Protein AF-A0A8J8CCU3-F1 (afdb_monomer_lite)

Structure (mmCIF, N/CA/C/O backbone):
data_AF-A0A8J8CCU3-F1
#
_entry.id   AF-A0A8J8CCU3-F1
#
loop_
_atom_site.group_PDB
_atom_site.id
_atom_site.type_symbol
_atom_site.label_atom_id
_atom_site.label_alt_id
_atom_site.label_comp_id
_atom_site.label_asym_id
_atom_site.label_entity_id
_atom_site.label_seq_id
_atom_site.pdbx_PDB_ins_code
_atom_site.Cartn_x
_atom_site.Cartn_y
_atom_site.Cartn_z
_atom_site.occupancy
_atom_site.B_iso_or_equiv
_atom_site.auth_seq_id
_atom_site.auth_comp_id
_atom_site.auth_asym_id
_atom_site.auth_atom_id
_atom_site.pdbx_PDB_model_num
ATOM 1 N N . MET A 1 1 ? 3.446 33.004 21.964 1.00 36.56 1 MET A N 1
ATOM 2 C CA . MET A 1 1 ? 2.846 32.395 20.759 1.00 36.56 1 MET A CA 1
ATOM 3 C C . MET A 1 1 ? 3.143 30.909 20.813 1.00 36.56 1 MET A C 1
ATOM 5 O O . MET A 1 1 ? 4.301 30.531 20.707 1.00 36.56 1 MET A O 1
ATOM 9 N N . SER A 1 2 ? 2.139 30.097 21.135 1.00 43.56 2 SER A N 1
ATOM 10 C CA . SER A 1 2 ? 2.300 28.657 21.348 1.00 43.56 2 SER A CA 1
ATOM 11 C C . SER A 1 2 ? 2.439 27.944 20.001 1.00 43.56 2 SER A C 1
ATOM 13 O O . SER A 1 2 ? 1.487 27.924 19.228 1.00 43.56 2 SER A O 1
ATOM 15 N N . ASN A 1 3 ? 3.613 27.362 19.733 1.00 50.72 3 ASN A N 1
ATOM 16 C CA . ASN A 1 3 ? 3.851 26.417 18.634 1.00 50.72 3 ASN A CA 1
ATOM 17 C C . ASN A 1 3 ? 3.128 25.094 18.931 1.00 50.72 3 ASN A C 1
ATOM 19 O O . ASN A 1 3 ? 3.749 24.086 19.268 1.00 50.72 3 ASN A O 1
ATOM 23 N N . LEU A 1 4 ? 1.801 25.099 18.846 1.00 51.72 4 LEU A N 1
ATOM 24 C CA . LEU A 1 4 ? 1.029 23.866 18.797 1.00 51.72 4 LEU A CA 1
ATOM 25 C C . LEU A 1 4 ? 1.199 23.287 17.397 1.00 51.72 4 LEU A C 1
ATOM 27 O O . LEU A 1 4 ? 0.367 23.507 16.524 1.00 51.72 4 LEU A O 1
ATOM 31 N N . LYS A 1 5 ? 2.306 22.564 17.198 1.00 46.72 5 LYS A N 1
ATOM 32 C CA . LYS A 1 5 ? 2.397 21.609 16.100 1.00 46.72 5 LYS A CA 1
ATOM 33 C C . LYS A 1 5 ? 1.223 20.653 16.252 1.00 46.72 5 LYS A C 1
ATOM 35 O O . LYS A 1 5 ? 1.144 19.922 17.243 1.00 46.72 5 LYS A O 1
ATOM 40 N N . HIS A 1 6 ? 0.267 20.718 15.334 1.00 39.28 6 HIS A N 1
ATOM 41 C CA . HIS A 1 6 ? -0.867 19.806 15.353 1.00 39.28 6 HIS A CA 1
ATOM 42 C C . HIS A 1 6 ? -0.346 18.366 15.199 1.00 39.28 6 HIS A C 1
ATOM 44 O O . HIS A 1 6 ? 0.596 18.157 14.448 1.00 39.28 6 HIS A O 1
ATOM 50 N N . PRO A 1 7 ? -0.942 17.344 15.840 1.00 43.53 7 PRO A N 1
ATOM 51 C CA . PRO A 1 7 ? -0.510 15.945 15.681 1.00 43.53 7 PRO A CA 1
ATOM 52 C C . PRO A 1 7 ? -0.657 15.419 14.239 1.00 43.53 7 PRO A C 1
ATOM 54 O O . PRO A 1 7 ? -0.174 14.341 13.915 1.00 43.53 7 PRO A O 1
ATOM 57 N N . VAL A 1 8 ? -1.321 16.202 13.380 1.00 41.25 8 VAL A N 1
ATOM 58 C CA . VAL A 1 8 ? -1.434 16.024 11.929 1.00 41.25 8 VAL A CA 1
ATOM 59 C C . VAL A 1 8 ? -0.229 16.596 11.157 1.00 41.25 8 VAL A C 1
ATOM 61 O O . VAL A 1 8 ? -0.146 16.429 9.943 1.00 41.25 8 VAL A O 1
ATOM 64 N N . GLU A 1 9 ? 0.708 17.258 11.842 1.00 43.22 9 GLU A N 1
ATOM 65 C CA . GLU A 1 9 ? 1.985 17.680 11.282 1.00 43.22 9 GLU A CA 1
ATOM 66 C C . GLU A 1 9 ? 3.005 16.534 11.337 1.00 43.22 9 GLU A C 1
ATOM 68 O O . GLU A 1 9 ? 3.492 16.188 12.408 1.00 43.22 9 GLU A O 1
ATOM 73 N N . THR A 1 10 ? 3.434 15.909 10.245 1.00 47.22 10 THR A N 1
ATOM 74 C CA . THR A 1 10 ? 3.116 16.087 8.816 1.00 47.22 10 THR A CA 1
ATOM 75 C C . THR A 1 10 ? 3.859 14.960 8.088 1.00 47.22 10 THR A C 1
ATOM 77 O O . THR A 1 10 ? 4.984 15.162 7.648 1.00 47.22 10 THR A O 1
ATOM 80 N N . GLU A 1 11 ? 3.297 13.756 8.087 1.00 50.62 11 GLU A N 1
ATOM 81 C CA . GLU A 1 11 ? 3.352 12.737 7.022 1.00 50.62 11 GLU A CA 1
ATOM 82 C C . GLU A 1 11 ? 3.109 11.370 7.655 1.00 50.62 11 GLU A C 1
ATOM 84 O O . GLU A 1 11 ? 3.723 11.030 8.670 1.00 50.62 11 GLU A O 1
ATOM 89 N N . PRO A 1 12 ? 2.200 10.568 7.093 1.00 58.84 12 PRO A N 1
ATOM 90 C CA . PRO A 1 12 ? 1.998 9.239 7.610 1.00 58.84 12 PRO A CA 1
ATOM 91 C C . PRO A 1 12 ? 3.235 8.409 7.196 1.00 58.84 12 PRO A C 1
ATOM 93 O O . PRO A 1 12 ? 3.463 8.148 6.014 1.00 58.84 12 PRO A O 1
ATOM 96 N N . GLU A 1 13 ? 4.092 8.071 8.170 1.00 71.44 13 GLU A N 1
ATOM 97 C CA . GLU A 1 13 ? 5.280 7.233 7.952 1.00 71.44 13 GLU A CA 1
ATOM 98 C C . GLU A 1 13 ? 4.840 5.820 7.529 1.00 71.44 13 GLU A C 1
ATOM 100 O O . GLU A 1 13 ? 3.801 5.320 7.966 1.00 71.44 13 GLU A O 1
ATOM 105 N N . GLY A 1 14 ? 5.625 5.175 6.662 1.00 81.12 14 GLY A N 1
ATOM 106 C CA . GLY A 1 14 ? 5.343 3.809 6.215 1.00 81.12 14 GLY A CA 1
ATOM 107 C C . GLY A 1 14 ? 4.371 3.744 5.038 1.00 81.12 14 GLY A C 1
ATOM 108 O O . GLY A 1 14 ? 3.152 3.720 5.191 1.00 81.12 14 GLY A O 1
ATOM 109 N N . PHE A 1 15 ? 4.929 3.643 3.842 1.00 85.69 15 PHE A N 1
ATOM 110 C CA . PHE A 1 15 ? 4.215 3.456 2.589 1.00 85.69 15 PHE A CA 1
ATOM 111 C C . PHE A 1 15 ? 4.358 2.019 2.124 1.00 85.69 15 PHE A C 1
ATOM 113 O O . PHE A 1 15 ? 5.432 1.430 2.252 1.00 85.69 15 PHE A O 1
ATOM 120 N N . VAL A 1 16 ? 3.287 1.480 1.561 1.00 86.62 16 VAL A N 1
ATOM 121 C CA . VAL A 1 16 ? 3.259 0.161 0.939 1.00 86.62 16 VAL A CA 1
ATOM 122 C C . VAL A 1 16 ? 2.853 0.260 -0.519 1.00 86.62 16 VAL A C 1
ATOM 124 O O . VAL A 1 16 ? 2.003 1.071 -0.885 1.00 86.62 16 VAL A O 1
ATOM 127 N N . ALA A 1 17 ? 3.478 -0.578 -1.338 1.00 88.81 17 ALA A N 1
ATOM 128 C CA . ALA A 1 17 ? 3.069 -0.819 -2.710 1.00 88.81 17 ALA A CA 1
ATOM 129 C C . ALA A 1 17 ? 1.975 -1.888 -2.704 1.00 88.81 17 ALA A C 1
ATOM 131 O O . ALA A 1 17 ? 2.218 -3.021 -2.280 1.00 88.81 17 ALA A O 1
ATOM 132 N N . VAL A 1 18 ? 0.780 -1.502 -3.137 1.00 86.12 18 VAL A N 1
ATOM 133 C CA . VAL A 1 18 ? -0.412 -2.344 -3.166 1.00 86.12 18 VAL A CA 1
ATOM 134 C C . VAL A 1 18 ? -0.743 -2.726 -4.596 1.00 86.12 18 VAL A C 1
ATOM 136 O O . VAL A 1 18 ? -0.830 -1.863 -5.470 1.00 86.12 18 VAL A O 1
ATOM 139 N N . TYR A 1 19 ? -0.991 -4.011 -4.798 1.00 84.50 19 TYR A N 1
ATOM 140 C CA . TYR A 1 19 ? -1.445 -4.580 -6.055 1.00 84.50 19 TYR A CA 1
ATOM 141 C C . TYR A 1 19 ? -2.799 -5.250 -5.861 1.00 84.50 19 TYR A C 1
ATOM 143 O O . TYR A 1 19 ? -3.113 -5.750 -4.777 1.00 84.50 19 TYR A O 1
ATOM 151 N N . GLU A 1 20 ? -3.576 -5.304 -6.935 1.00 79.50 20 GLU A N 1
ATOM 152 C CA . GLU A 1 20 ? -4.697 -6.227 -7.013 1.00 79.50 20 GLU A CA 1
ATOM 153 C C . GLU A 1 20 ? -4.148 -7.657 -7.112 1.00 79.50 20 GLU A C 1
ATOM 155 O O . GLU A 1 20 ? -3.394 -7.990 -8.032 1.00 79.50 20 GLU A O 1
ATOM 160 N N . ASP A 1 21 ? -4.495 -8.505 -6.143 1.00 71.94 21 ASP A N 1
ATOM 161 C CA . ASP A 1 21 ? -4.091 -9.910 -6.151 1.00 71.94 21 ASP A CA 1
ATOM 162 C C . ASP A 1 21 ? -4.958 -10.699 -7.140 1.00 71.94 21 ASP A C 1
ATOM 164 O O . ASP A 1 21 ? -5.964 -11.330 -6.798 1.00 71.94 21 ASP A O 1
ATOM 168 N N . SER A 1 22 ? -4.547 -10.646 -8.403 1.00 66.44 22 SER A N 1
ATOM 169 C CA . SER A 1 22 ? -5.130 -11.428 -9.492 1.00 66.44 22 SER A CA 1
ATOM 170 C C . SER A 1 22 ? -4.796 -12.923 -9.396 1.00 66.44 22 SER A C 1
ATOM 172 O O . SER A 1 22 ? -5.529 -13.744 -9.945 1.00 66.44 22 SER A O 1
ATOM 174 N N . TYR A 1 23 ? -3.748 -13.305 -8.655 1.00 61.88 23 TYR A N 1
ATOM 175 C CA . TYR A 1 23 ? -3.335 -14.702 -8.479 1.00 61.88 23 TYR A CA 1
ATOM 176 C C . TYR A 1 23 ? -4.265 -15.479 -7.545 1.00 61.88 23 TYR A C 1
ATOM 178 O O . TYR A 1 23 ? -4.506 -16.667 -7.764 1.00 61.88 23 TYR A O 1
ATOM 186 N N . ARG A 1 24 ? -4.804 -14.825 -6.513 1.00 61.75 24 ARG A N 1
ATOM 187 C CA . ARG A 1 24 ? -5.753 -15.437 -5.565 1.00 61.75 24 ARG A CA 1
ATOM 188 C C . ARG A 1 24 ? -7.224 -15.249 -5.945 1.00 61.75 24 ARG A C 1
ATOM 190 O O . ARG A 1 24 ? -8.098 -15.664 -5.189 1.00 61.75 24 ARG A O 1
ATOM 197 N N . GLY A 1 25 ? -7.501 -14.690 -7.125 1.00 56.88 25 GLY A N 1
ATOM 198 C CA . GLY A 1 25 ? -8.865 -14.485 -7.623 1.00 56.88 25 GLY A CA 1
ATOM 199 C C . GLY A 1 25 ? -9.591 -13.293 -6.990 1.00 56.88 25 GLY A C 1
ATOM 200 O O . GLY A 1 25 ? -10.820 -13.286 -6.960 1.00 56.88 25 GLY A O 1
ATOM 201 N N . GLY A 1 26 ? -8.844 -12.301 -6.492 1.00 68.75 26 GLY A N 1
ATOM 202 C CA . GLY A 1 26 ? -9.357 -11.101 -5.828 1.00 68.75 26 GLY A CA 1
ATOM 203 C C . GLY A 1 26 ? -8.696 -10.893 -4.464 1.00 68.75 26 GLY A C 1
ATOM 204 O O . GLY A 1 26 ? -8.655 -11.804 -3.639 1.00 68.75 26 GLY A O 1
ATOM 205 N N . GLY A 1 27 ? -8.161 -9.695 -4.217 1.00 70.19 27 GLY A N 1
ATOM 206 C CA . GLY A 1 27 ? -7.376 -9.435 -3.011 1.00 70.19 27 GLY A CA 1
ATOM 207 C C . GLY A 1 27 ? -6.520 -8.175 -3.085 1.00 70.19 27 GLY A C 1
ATOM 208 O O . GLY A 1 27 ? -6.402 -7.548 -4.135 1.00 70.19 27 GLY A O 1
ATOM 209 N N . ILE A 1 28 ? -5.883 -7.839 -1.964 1.00 73.75 28 ILE A N 1
ATOM 210 C CA . ILE A 1 28 ? -4.788 -6.867 -1.893 1.00 73.75 28 ILE A CA 1
ATOM 211 C C . ILE A 1 28 ? -3.492 -7.641 -1.638 1.00 73.75 28 ILE A C 1
ATOM 213 O O . ILE A 1 28 ? -3.379 -8.329 -0.624 1.00 73.75 28 ILE A O 1
ATOM 217 N N . ALA A 1 29 ? -2.508 -7.491 -2.523 1.00 80.69 29 ALA A N 1
ATOM 218 C CA . ALA A 1 29 ? -1.140 -7.945 -2.294 1.00 80.69 29 ALA A CA 1
ATOM 219 C C . ALA A 1 29 ? -0.236 -6.756 -1.943 1.00 80.69 29 ALA A C 1
ATOM 221 O O . ALA A 1 29 ? -0.352 -5.681 -2.534 1.00 80.69 29 ALA A O 1
ATOM 222 N N . ILE A 1 30 ? 0.684 -6.952 -0.994 1.00 82.38 30 ILE A N 1
ATOM 223 C CA . ILE A 1 30 ? 1.702 -5.958 -0.632 1.00 82.38 30 ILE A CA 1
ATOM 224 C C . ILE A 1 30 ? 3.035 -6.388 -1.240 1.00 82.38 30 ILE A C 1
ATOM 226 O O . ILE A 1 30 ? 3.592 -7.406 -0.841 1.00 82.38 30 ILE A O 1
ATOM 230 N N . GLY A 1 31 ? 3.544 -5.615 -2.200 1.00 81.62 31 GLY A N 1
ATOM 231 C CA . GLY A 1 31 ? 4.800 -5.927 -2.898 1.00 81.62 31 GLY A CA 1
ATOM 232 C C . GLY A 1 31 ? 6.008 -5.115 -2.433 1.00 81.62 31 GLY 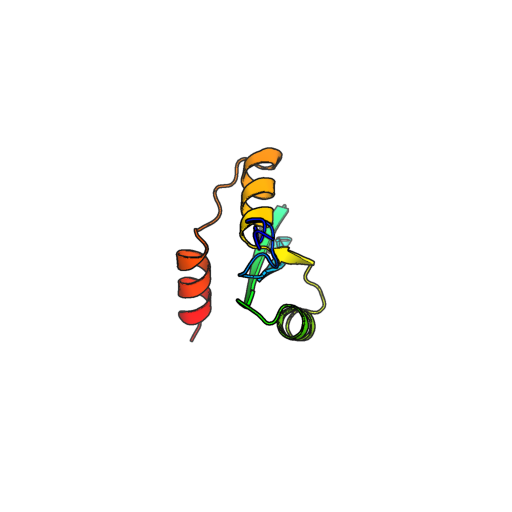A C 1
ATOM 233 O O . GLY A 1 31 ? 7.111 -5.313 -2.932 1.00 81.62 31 GLY A O 1
ATOM 234 N N . GLY A 1 32 ? 5.842 -4.207 -1.469 1.00 84.62 32 GLY A N 1
ATOM 235 C CA . GLY A 1 32 ? 6.975 -3.480 -0.907 1.00 84.62 32 GLY A CA 1
ATOM 236 C C . GLY A 1 32 ? 6.593 -2.485 0.177 1.00 84.62 32 GLY A C 1
ATOM 237 O O . GLY A 1 32 ? 5.441 -2.070 0.265 1.00 84.62 32 GLY A O 1
ATOM 238 N N . TYR A 1 33 ? 7.585 -2.089 0.976 1.00 85.75 33 TYR A N 1
ATOM 239 C CA . TYR A 1 33 ? 7.459 -1.107 2.050 1.00 85.75 33 TYR A CA 1
ATOM 240 C C . TYR A 1 33 ? 8.582 -0.067 1.969 1.00 85.75 33 TYR A C 1
ATOM 242 O O . TYR A 1 33 ? 9.728 -0.382 1.642 1.00 85.75 33 TYR A O 1
ATOM 250 N N . SER A 1 34 ? 8.268 1.181 2.297 1.00 84.06 34 SER A N 1
ATOM 251 C CA . SER A 1 34 ? 9.244 2.251 2.480 1.00 84.06 34 SER A CA 1
ATOM 252 C C . SER A 1 34 ? 8.772 3.193 3.571 1.00 84.06 34 SER A C 1
ATOM 254 O O . SER A 1 34 ? 7.669 3.724 3.499 1.00 84.06 34 SER A O 1
ATOM 256 N N . ARG A 1 35 ? 9.603 3.449 4.584 1.00 82.88 35 ARG A N 1
ATOM 257 C CA . ARG A 1 35 ? 9.201 4.321 5.696 1.00 82.88 35 ARG A CA 1
ATOM 258 C C . ARG A 1 35 ? 9.067 5.789 5.282 1.00 82.88 35 ARG A C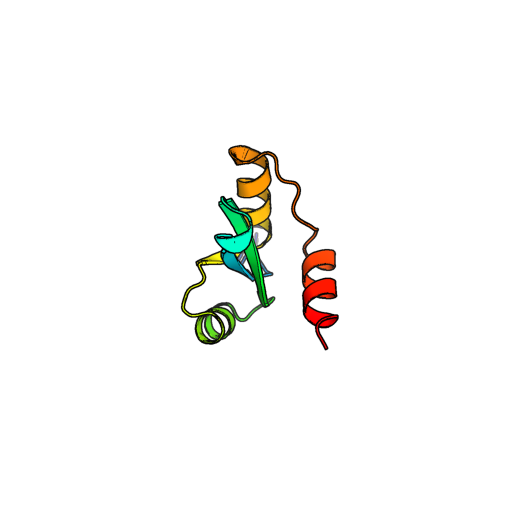 1
ATOM 260 O O . ARG A 1 35 ? 8.158 6.461 5.755 1.00 82.88 35 ARG A O 1
ATOM 267 N N . ARG A 1 36 ? 9.997 6.281 4.455 1.00 84.69 36 ARG A N 1
ATOM 268 C CA . ARG A 1 36 ? 10.191 7.720 4.167 1.00 84.69 36 ARG A CA 1
ATOM 269 C C . ARG A 1 36 ? 10.442 8.050 2.695 1.00 84.69 36 ARG A C 1
ATOM 271 O O . ARG A 1 36 ? 10.706 9.198 2.373 1.00 84.69 36 ARG A O 1
ATOM 278 N N . ASP A 1 37 ? 10.402 7.057 1.813 1.00 84.62 37 ASP A N 1
ATOM 279 C CA . ASP A 1 37 ? 10.675 7.242 0.386 1.00 84.62 37 ASP A CA 1
ATOM 280 C C . ASP A 1 37 ? 9.560 6.601 -0.458 1.00 84.62 37 ASP A C 1
ATOM 282 O O . ASP A 1 37 ? 9.739 5.495 -0.986 1.00 84.62 37 ASP A O 1
ATOM 286 N N . PRO A 1 38 ? 8.372 7.233 -0.523 1.00 82.44 38 PRO A N 1
ATOM 287 C CA . PRO A 1 38 ? 7.275 6.766 -1.368 1.00 82.44 38 PRO A CA 1
ATOM 288 C C . PRO A 1 38 ? 7.616 6.875 -2.858 1.00 82.44 38 PRO A C 1
ATOM 290 O O . PRO A 1 38 ? 7.224 6.009 -3.634 1.00 82.44 38 PRO A O 1
ATOM 293 N N . SER A 1 39 ? 8.387 7.889 -3.261 1.00 85.69 39 SER A N 1
ATOM 294 C CA . SER A 1 39 ? 8.781 8.108 -4.657 1.00 85.69 39 SER A CA 1
ATOM 295 C C . SER A 1 39 ? 9.696 7.002 -5.178 1.00 85.69 39 SER A C 1
ATOM 297 O O . SER A 1 39 ? 9.462 6.466 -6.261 1.00 85.69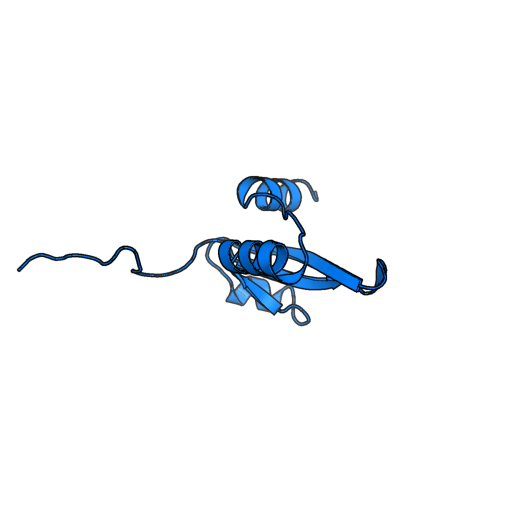 39 SER A O 1
ATOM 299 N N . GLY A 1 40 ? 10.712 6.606 -4.410 1.00 86.94 40 GLY A N 1
ATOM 300 C CA . GLY A 1 40 ? 11.552 5.465 -4.766 1.00 86.94 40 GLY A CA 1
ATOM 301 C C . GLY A 1 40 ? 10.807 4.136 -4.657 1.00 86.94 40 GLY A C 1
ATOM 302 O O . GLY A 1 40 ? 11.089 3.220 -5.429 1.00 86.94 40 GLY A O 1
ATOM 303 N N . LEU A 1 41 ? 9.817 4.019 -3.762 1.00 86.25 41 LEU A N 1
ATOM 304 C CA . LEU A 1 41 ? 8.939 2.847 -3.732 1.00 86.25 41 LEU A CA 1
ATOM 305 C C . LEU A 1 41 ? 8.092 2.741 -5.009 1.00 86.25 41 LEU A C 1
ATOM 307 O O . LEU A 1 41 ? 8.021 1.647 -5.566 1.00 86.25 41 LEU A O 1
ATOM 311 N N . ALA A 1 42 ? 7.537 3.856 -5.497 1.00 86.94 42 ALA A N 1
ATOM 312 C CA . ALA A 1 42 ? 6.799 3.934 -6.760 1.00 86.94 42 ALA A CA 1
ATOM 313 C C . ALA A 1 42 ? 7.685 3.588 -7.965 1.00 86.94 42 ALA A C 1
ATOM 315 O O . ALA A 1 42 ? 7.283 2.810 -8.820 1.00 86.94 42 ALA A O 1
ATOM 316 N N . GLN A 1 43 ? 8.925 4.093 -8.012 1.00 89.19 43 GLN A N 1
ATOM 317 C CA . GLN A 1 43 ? 9.864 3.754 -9.093 1.00 89.19 43 GLN A CA 1
ATOM 318 C C . GLN A 1 43 ? 10.191 2.257 -9.146 1.00 89.19 43 GLN A C 1
ATOM 320 O O . GLN A 1 43 ? 10.338 1.702 -10.231 1.00 89.19 43 GLN A O 1
ATOM 325 N N . ARG A 1 44 ? 10.297 1.593 -7.986 1.00 87.31 44 ARG A N 1
ATOM 326 C CA . ARG A 1 44 ? 10.517 0.138 -7.910 1.00 87.31 44 ARG A CA 1
ATOM 327 C C . ARG A 1 44 ? 9.255 -0.684 -8.200 1.00 87.31 44 ARG A C 1
ATOM 329 O O . ARG A 1 44 ? 9.378 -1.871 -8.471 1.00 87.31 44 ARG A O 1
ATOM 336 N N . ASN A 1 45 ? 8.073 -0.074 -8.109 1.00 87.44 45 ASN A N 1
ATOM 337 C CA . ASN A 1 45 ? 6.765 -0.726 -8.203 1.00 87.44 45 ASN A CA 1
ATOM 338 C C . ASN A 1 45 ? 5.826 0.096 -9.109 1.00 87.44 45 ASN A C 1
ATOM 340 O O . ASN A 1 45 ? 4.874 0.699 -8.607 1.00 87.44 45 ASN A O 1
ATOM 344 N N . PRO A 1 46 ? 6.100 0.172 -10.424 1.00 86.06 46 PRO A N 1
ATOM 345 C CA . PRO A 1 46 ? 5.408 1.098 -11.324 1.00 86.06 46 PRO A CA 1
ATOM 346 C C . PRO A 1 46 ? 3.911 0.800 -11.484 1.00 86.06 46 PRO A C 1
ATOM 348 O O . PRO A 1 46 ? 3.132 1.722 -11.704 1.00 86.06 46 PRO A O 1
ATOM 351 N N . ASP A 1 47 ? 3.508 -0.462 -11.320 1.00 86.62 47 ASP A N 1
ATOM 352 C CA . ASP A 1 47 ? 2.116 -0.909 -11.460 1.00 86.62 47 ASP A CA 1
ATOM 353 C C . ASP A 1 47 ? 1.352 -0.940 -10.120 1.00 86.62 47 ASP A C 1
ATOM 355 O O . ASP A 1 47 ? 0.219 -1.418 -10.055 1.00 86.62 47 ASP A O 1
ATOM 359 N N . ALA A 1 48 ? 1.962 -0.455 -9.031 1.00 86.62 48 ALA A N 1
ATOM 360 C CA . ALA A 1 48 ? 1.362 -0.464 -7.700 1.00 86.62 48 ALA A CA 1
ATOM 361 C C . ALA A 1 48 ? 0.694 0.862 -7.336 1.00 86.62 48 ALA A C 1
ATOM 363 O O . ALA A 1 48 ? 1.210 1.949 -7.607 1.00 86.62 48 ALA A O 1
ATOM 364 N N . ALA A 1 49 ? -0.385 0.779 -6.559 1.00 85.19 49 ALA A N 1
ATOM 365 C CA . ALA A 1 49 ? -0.856 1.917 -5.785 1.00 85.19 49 ALA A CA 1
ATOM 366 C C . ALA A 1 49 ? 0.038 2.100 -4.549 1.00 85.19 49 ALA A C 1
ATOM 368 O O . ALA A 1 49 ? 0.157 1.197 -3.720 1.00 85.19 49 ALA A O 1
ATOM 369 N N . ILE A 1 50 ? 0.653 3.276 -4.392 1.00 87.31 50 ILE A N 1
ATOM 370 C CA . ILE A 1 50 ? 1.439 3.596 -3.193 1.00 87.31 50 ILE A CA 1
ATOM 371 C C . ILE A 1 50 ? 0.529 4.232 -2.149 1.00 87.31 50 ILE A C 1
ATOM 373 O O . ILE A 1 50 ? 0.009 5.330 -2.343 1.00 87.31 50 ILE A O 1
ATOM 377 N N . VAL A 1 51 ? 0.337 3.541 -1.029 1.00 83.62 51 VAL A N 1
ATOM 378 C CA . VAL A 1 51 ? -0.602 3.956 0.019 1.00 83.62 51 VAL A CA 1
ATOM 379 C C . VAL A 1 51 ? 0.079 3.880 1.376 1.00 83.62 51 VAL A C 1
ATOM 381 O O . VAL A 1 51 ? 0.927 3.026 1.619 1.00 83.62 51 VAL A O 1
ATOM 384 N N . ASN A 1 52 ? -0.287 4.773 2.293 1.00 85.69 52 ASN A N 1
ATOM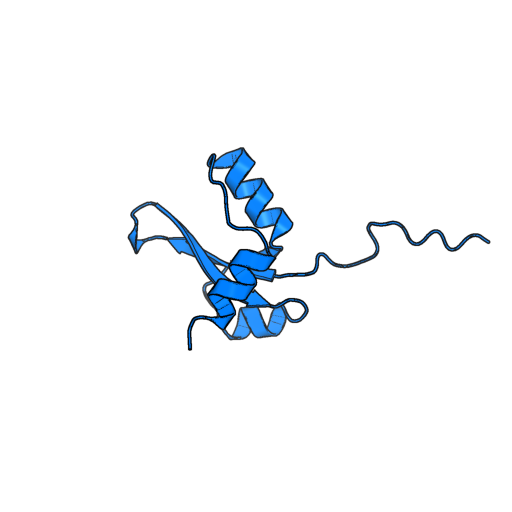 385 C CA . ASN A 1 52 ? 0.176 4.653 3.667 1.00 85.69 52 ASN A CA 1
ATOM 386 C C . ASN A 1 52 ? -0.380 3.380 4.338 1.00 85.69 52 ASN A C 1
ATOM 388 O O . ASN A 1 52 ? -1.565 3.065 4.192 1.00 85.69 52 ASN A O 1
ATOM 392 N N . VAL A 1 53 ? 0.452 2.696 5.128 1.00 81.75 53 VAL A N 1
ATOM 393 C CA . VAL A 1 53 ? 0.098 1.465 5.855 1.00 81.75 53 VAL A CA 1
ATOM 394 C C . VAL A 1 53 ? -1.158 1.627 6.704 1.00 81.75 53 VAL A C 1
ATOM 396 O O . VAL A 1 53 ? -2.042 0.775 6.649 1.00 81.75 53 VAL A O 1
ATOM 399 N N . VAL A 1 54 ? -1.285 2.717 7.461 1.00 82.56 54 VAL A N 1
ATOM 400 C CA . VAL A 1 54 ? -2.459 2.958 8.314 1.00 82.56 54 VAL A CA 1
ATOM 401 C C . VAL A 1 54 ? -3.723 3.031 7.465 1.00 82.56 54 VAL A C 1
ATOM 403 O O . VAL A 1 54 ? -4.735 2.415 7.801 1.00 82.56 54 VAL A O 1
ATOM 406 N N . ARG A 1 55 ? -3.653 3.729 6.327 1.00 77.62 55 ARG A N 1
ATOM 407 C CA . ARG A 1 55 ? -4.796 3.884 5.424 1.00 77.62 55 ARG A CA 1
ATOM 408 C C . ARG A 1 55 ? -5.182 2.566 4.757 1.00 77.62 55 ARG A C 1
ATOM 410 O O . ARG A 1 55 ? -6.367 2.256 4.685 1.00 77.62 55 ARG A O 1
ATOM 417 N N . VAL A 1 56 ? -4.202 1.782 4.317 1.00 79.88 56 VAL A N 1
ATOM 418 C CA . VAL A 1 56 ? -4.422 0.449 3.738 1.00 79.88 56 VAL A CA 1
ATOM 419 C C . VAL A 1 56 ? -5.096 -0.487 4.734 1.00 79.88 56 VAL A C 1
ATOM 421 O O . VAL A 1 56 ? -6.078 -1.140 4.392 1.00 79.88 56 VAL A O 1
ATOM 424 N N . ARG A 1 57 ? -4.633 -0.497 5.988 1.00 80.19 57 ARG A N 1
ATOM 425 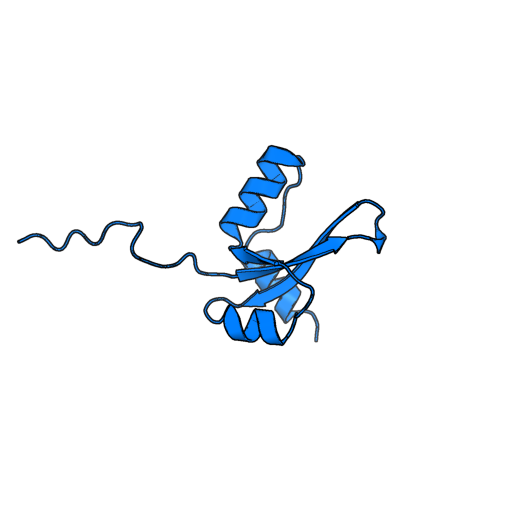C CA . ARG A 1 57 ? -5.211 -1.334 7.047 1.00 80.19 57 ARG A CA 1
ATOM 426 C C . ARG A 1 57 ? -6.633 -0.904 7.388 1.00 80.19 57 ARG A C 1
ATOM 428 O O . ARG A 1 57 ? -7.496 -1.755 7.574 1.00 80.19 57 ARG A O 1
ATOM 435 N N . GLN A 1 58 ? -6.892 0.404 7.421 1.00 79.38 58 GLN A N 1
ATOM 436 C CA . GLN A 1 58 ? -8.241 0.927 7.614 1.00 79.38 58 GLN A CA 1
ATOM 437 C C . GLN A 1 58 ? -9.185 0.452 6.500 1.00 79.38 58 GLN A C 1
ATOM 439 O O . GLN A 1 58 ? -10.233 -0.109 6.802 1.00 79.38 58 GLN A O 1
ATOM 444 N N . VAL A 1 59 ? -8.805 0.621 5.228 1.00 75.50 59 VAL A N 1
ATOM 445 C CA . VAL A 1 59 ? -9.645 0.224 4.084 1.00 75.50 59 VAL A CA 1
ATOM 446 C C . VAL A 1 59 ? -9.870 -1.290 4.054 1.00 75.50 59 VAL A C 1
ATOM 448 O O . VAL A 1 59 ? -11.003 -1.738 3.889 1.00 75.50 59 VAL A O 1
ATOM 451 N N . ALA A 1 60 ? -8.819 -2.081 4.274 1.00 77.44 60 ALA A N 1
ATOM 452 C CA . ALA A 1 60 ? -8.907 -3.539 4.322 1.00 77.44 60 ALA A CA 1
ATOM 453 C C . ALA A 1 60 ? -9.887 -4.018 5.405 1.00 77.44 60 ALA A C 1
ATOM 455 O O . ALA A 1 60 ? -10.727 -4.884 5.150 1.00 77.44 60 ALA A O 1
ATOM 456 N N . ARG A 1 61 ? -9.846 -3.397 6.588 1.00 82.12 61 ARG A N 1
ATOM 457 C CA . ARG A 1 61 ? -10.743 -3.734 7.693 1.00 82.12 61 ARG A CA 1
ATOM 458 C C . ARG A 1 61 ? -12.178 -3.269 7.450 1.00 82.12 61 ARG A C 1
ATOM 460 O O . ARG A 1 61 ? -13.102 -4.039 7.690 1.00 82.12 61 ARG A O 1
ATOM 467 N N . GLU A 1 62 ? -12.368 -2.029 7.001 1.00 79.62 62 GLU A N 1
ATOM 468 C CA . GLU A 1 62 ? -13.695 -1.414 6.833 1.00 79.62 62 GLU A CA 1
ATOM 469 C C . GLU A 1 62 ? -14.487 -2.014 5.667 1.00 79.62 62 GLU A C 1
ATOM 471 O O . GLU A 1 62 ? -15.686 -2.240 5.806 1.00 79.62 62 GLU A O 1
ATOM 476 N N . TYR A 1 63 ? -13.834 -2.278 4.532 1.00 76.75 63 TYR A N 1
ATOM 477 C CA . TYR A 1 63 ? -14.526 -2.649 3.292 1.00 76.75 63 TYR A CA 1
ATOM 478 C C . TYR A 1 63 ? -14.415 -4.130 2.944 1.00 76.75 63 TYR A C 1
ATOM 480 O O . TYR A 1 63 ? -15.262 -4.648 2.220 1.00 76.75 63 TYR A O 1
ATOM 488 N N . HIS A 1 64 ? -13.397 -4.820 3.463 1.00 74.62 64 HIS A N 1
ATOM 489 C CA . HIS A 1 64 ? -13.122 -6.211 3.099 1.00 74.62 64 HIS A CA 1
ATOM 490 C C . HIS A 1 64 ? -13.102 -7.171 4.296 1.00 74.62 64 HIS A C 1
ATOM 492 O O . HIS A 1 64 ? -13.039 -8.383 4.101 1.00 74.62 64 HIS A O 1
ATOM 498 N N . GLY A 1 65 ? -13.178 -6.662 5.534 1.00 74.94 65 GLY A N 1
ATOM 499 C CA . GLY A 1 65 ? -13.080 -7.479 6.748 1.00 74.94 65 GLY A CA 1
ATOM 500 C C . GLY A 1 65 ? -11.721 -8.169 6.911 1.00 74.94 65 GLY A C 1
ATOM 501 O O . GLY A 1 65 ? -11.609 -9.128 7.672 1.00 74.94 65 GLY A O 1
ATOM 502 N N . TRP A 1 66 ? -10.697 -7.712 6.187 1.00 76.94 66 TRP A N 1
ATOM 503 C CA . TRP A 1 66 ? -9.355 -8.283 6.227 1.00 76.94 66 TRP A CA 1
ATOM 504 C C . TRP A 1 66 ? -8.540 -7.643 7.344 1.00 76.94 66 TRP A C 1
ATOM 506 O O . TRP A 1 66 ? -8.526 -6.418 7.491 1.00 76.94 66 TRP A O 1
ATOM 516 N N . ASP A 1 67 ? -7.828 -8.474 8.104 1.00 78.50 67 ASP A N 1
ATOM 517 C CA . ASP A 1 67 ? -6.855 -8.007 9.087 1.00 78.50 67 ASP A CA 1
ATOM 518 C C . ASP A 1 67 ? -5.452 -8.115 8.491 1.00 78.50 67 ASP A C 1
ATOM 520 O O . ASP A 1 67 ? -4.868 -9.192 8.400 1.00 78.50 67 ASP A O 1
ATOM 524 N N . LEU A 1 68 ? -4.951 -6.985 7.999 1.00 74.06 68 LEU A N 1
ATOM 525 C CA . LEU A 1 68 ? -3.590 -6.884 7.492 1.00 74.06 68 LEU A CA 1
ATOM 526 C C . LEU A 1 68 ? -2.602 -6.763 8.653 1.00 74.06 68 LEU A C 1
ATOM 528 O O . LEU A 1 68 ? -2.856 -6.040 9.630 1.00 74.06 68 LEU A O 1
ATOM 532 N N . ASP A 1 69 ? -1.441 -7.395 8.472 1.00 75.94 69 ASP A N 1
ATOM 533 C CA . ASP A 1 69 ? -0.336 -7.370 9.422 1.00 75.94 69 ASP A CA 1
ATOM 534 C C . ASP A 1 69 ? 0.008 -5.947 9.880 1.00 75.94 69 ASP A C 1
ATOM 536 O O . ASP A 1 69 ? -0.172 -4.944 9.178 1.00 75.94 69 ASP A O 1
ATOM 540 N N . SER A 1 70 ? 0.515 -5.850 11.109 1.00 81.00 70 SER A N 1
ATOM 541 C CA . SER A 1 70 ? 1.022 -4.583 11.635 1.00 81.00 70 SER A CA 1
ATOM 542 C C . SER A 1 70 ? 2.158 -4.034 10.766 1.00 81.00 70 SER A C 1
ATOM 544 O O . SER A 1 70 ? 2.841 -4.789 10.084 1.00 81.00 70 SER A O 1
ATOM 546 N N . GLU A 1 71 ? 2.424 -2.724 10.830 1.00 79.06 71 GLU A N 1
ATOM 547 C CA . GLU A 1 71 ? 3.567 -2.134 10.113 1.00 79.06 71 GLU A CA 1
ATOM 548 C C . GLU A 1 71 ? 4.887 -2.846 10.449 1.00 79.06 71 GLU A C 1
ATOM 550 O O . GLU A 1 71 ? 5.709 -3.071 9.566 1.00 79.06 71 GLU A O 1
ATOM 555 N N . ALA A 1 72 ? 5.069 -3.239 11.715 1.00 80.06 72 ALA A N 1
ATOM 556 C CA . ALA A 1 72 ? 6.227 -4.011 12.151 1.00 80.06 72 ALA A CA 1
ATOM 557 C C . ALA A 1 72 ? 6.285 -5.381 11.459 1.00 80.06 72 ALA A C 1
ATOM 559 O O . ALA A 1 72 ? 7.328 -5.724 10.914 1.00 80.06 72 ALA A O 1
ATOM 560 N N . GLY A 1 73 ? 5.162 -6.104 11.398 1.00 80.19 73 GLY A N 1
ATOM 561 C CA . GLY A 1 73 ? 5.070 -7.391 10.701 1.00 80.19 73 GLY A CA 1
ATOM 562 C C . GLY A 1 73 ? 5.319 -7.270 9.195 1.00 80.19 73 GLY A C 1
ATOM 563 O O . GLY A 1 73 ? 6.105 -8.031 8.639 1.00 80.19 73 GLY A O 1
ATOM 564 N N . ILE A 1 74 ? 4.745 -6.252 8.544 1.00 78.44 74 ILE A N 1
ATOM 565 C CA . ILE A 1 74 ? 4.985 -5.958 7.120 1.00 78.44 74 ILE A CA 1
ATOM 566 C C . ILE A 1 74 ? 6.466 -5.640 6.878 1.00 78.44 74 ILE A C 1
ATOM 568 O O . ILE A 1 74 ? 7.067 -6.135 5.925 1.00 78.44 74 ILE A O 1
ATOM 572 N N . ARG A 1 75 ? 7.077 -4.821 7.742 1.00 78.94 75 ARG A N 1
ATOM 573 C CA . ARG A 1 75 ? 8.498 -4.472 7.657 1.00 78.94 75 ARG A CA 1
ATOM 574 C C . ARG A 1 75 ? 9.390 -5.700 7.845 1.00 78.94 75 ARG A C 1
ATOM 576 O O . ARG A 1 75 ? 10.357 -5.849 7.103 1.00 78.94 75 ARG A O 1
ATOM 583 N N . GLU A 1 76 ? 9.102 -6.544 8.831 1.00 80.94 76 GLU A N 1
ATOM 584 C CA . GLU A 1 76 ? 9.845 -7.783 9.076 1.00 80.94 76 GLU A CA 1
ATOM 585 C C . GLU A 1 76 ? 9.747 -8.729 7.882 1.00 80.94 76 GLU A C 1
ATOM 587 O O . GLU A 1 76 ? 10.779 -9.178 7.393 1.00 80.94 76 GLU A O 1
ATOM 592 N N . ALA A 1 77 ? 8.545 -8.946 7.342 1.00 75.56 77 ALA A N 1
ATOM 593 C CA . ALA A 1 77 ? 8.341 -9.762 6.148 1.00 75.56 77 ALA A CA 1
ATOM 594 C C . ALA A 1 77 ? 9.110 -9.214 4.933 1.00 75.56 77 ALA A C 1
ATOM 596 O O . ALA A 1 77 ? 9.763 -9.974 4.221 1.00 75.56 77 ALA A O 1
ATOM 597 N N . ALA A 1 78 ? 9.104 -7.891 4.730 1.00 71.62 78 ALA A N 1
ATOM 598 C CA . ALA A 1 78 ? 9.856 -7.248 3.653 1.00 71.62 78 ALA A CA 1
ATOM 599 C C . ALA A 1 78 ? 11.383 -7.385 3.816 1.00 71.62 78 ALA A C 1
ATOM 601 O O . ALA A 1 78 ? 12.093 -7.462 2.818 1.00 71.62 78 ALA A O 1
ATOM 602 N N . MET A 1 79 ? 11.898 -7.418 5.052 1.00 74.19 79 MET A N 1
ATOM 603 C CA . MET A 1 79 ? 13.327 -7.637 5.330 1.00 74.19 79 MET A CA 1
ATOM 604 C C . MET A 1 79 ? 13.723 -9.122 5.344 1.00 74.19 79 MET A C 1
ATOM 606 O O . MET A 1 79 ? 14.896 -9.429 5.156 1.00 74.19 79 MET A O 1
ATOM 610 N N . ALA A 1 80 ? 12.774 -10.034 5.569 1.00 75.62 80 ALA A N 1
ATOM 611 C CA . ALA A 1 80 ? 12.999 -11.479 5.573 1.00 75.62 80 ALA A CA 1
ATOM 612 C C . ALA A 1 80 ? 13.084 -12.0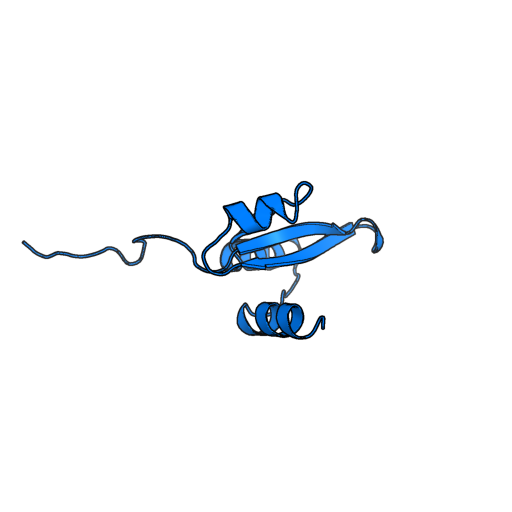92 4.163 1.00 75.62 80 ALA A C 1
ATOM 614 O O . ALA A 1 80 ? 13.487 -13.243 4.031 1.00 75.62 80 ALA A O 1
ATOM 615 N N . GLY A 1 81 ? 12.725 -11.344 3.115 1.00 56.06 81 GLY A N 1
ATOM 616 C CA . GLY A 1 81 ? 12.786 -11.774 1.713 1.00 56.06 81 GLY A CA 1
ATOM 617 C C . GLY A 1 81 ? 14.189 -11.805 1.085 1.00 56.06 81 GLY A C 1
ATOM 618 O O . GLY A 1 81 ? 14.300 -11.501 -0.102 1.00 56.06 81 GLY A O 1
ATOM 619 N N . CYS A 1 82 ? 15.232 -12.132 1.859 1.00 40.84 82 CYS A N 1
ATOM 620 C CA . CYS A 1 82 ? 16.614 -12.314 1.390 1.00 40.84 82 CYS A CA 1
ATOM 621 C C . CYS A 1 82 ? 16.923 -13.787 1.104 1.00 40.84 82 CYS A C 1
ATOM 623 O O . CYS A 1 82 ? 16.648 -14.622 1.996 1.00 40.84 82 CYS A O 1
#

Radius of gyration: 14.55 Å; chains: 1; bounding box: 31×48×33 Å

Foldseek 3Di:
DDPPPDPPPDDQFKKWFWDFPVVVVGDIDTPDMDGPCLPVVCVVRVRTDIDRPVVVQVCCCPPPVDHDDDSVVRVVVRVVPD

Secondary structure (DSSP, 8-state):
------TT-S----EEEEEE-TTTTS-EEEEEEESS-HHHHHHH-TTSEEEEHHHHHHHHHHHH---PPPHHHHHHHHHH--

Sequence (82 aa):
MSNLKHPVETEPEGFVAVYEDSYRGGGIAIGGYSRRDPSGLAQRNPDAAIVNVVRVRQVAREYHGWDLDSEAGIREAAMAGC

pLDDT: mean 74.07, std 14.18, range [36.56, 89.19]

Organism: NCBI:txid2487746